Protein AF-A0A958G5Z5-F1 (afdb_monomer_lite)

Foldseek 3Di:
DDDDPPDDPPPDPPPPDDDDDDDDDDDQPPQPVLLLLLVLVVLVPDPDDVVVSVVVNVVSCVVSVHDPVNVVVVVVVLVVDDPVVVVVSVVSSVVNNVVVVVVVVVVVVVVVVVPPPPPPPPDD

Radius of gyration: 20.31 Å; chains: 1; bounding box: 59×56×42 Å

Secondary structure (DSSP, 8-state):
-------SSSS-SS---S-------SSPPPP-HHHHHHHHHHHHHSSS-HHHHHHHHHHHHHHTT--HHHHHHHHHHHHHS-HHHHHHHHHHHHHHHHHHHHHHHHHHHHHHHHSS--------

Sequence (124 aa):
MARYIAFWIWLFPLLAGAAAQDTVVGAPAEVPWDTLMAEIQVIESLEEADSLKDGQMKALFARYQVGSEDYRRFYEQFLQRTPDAQQQFIQNVKSILQALTQANREAAVKELKLDRPASLPRKP

Structure (mmCIF, N/CA/C/O backbone):
data_AF-A0A958G5Z5-F1
#
_entry.id   AF-A0A958G5Z5-F1
#
loop_
_atom_site.group_PDB
_atom_site.id
_atom_site.type_symbol
_atom_site.label_atom_id
_atom_site.label_alt_id
_atom_site.label_comp_id
_atom_site.label_asym_id
_atom_site.label_entity_id
_atom_site.label_seq_id
_atom_site.pdbx_PDB_ins_code
_atom_site.Cartn_x
_atom_site.Cartn_y
_atom_site.Cartn_z
_atom_site.occupancy
_atom_site.B_iso_or_equiv
_atom_site.auth_seq_id
_atom_site.auth_comp_id
_atom_site.auth_asym_id
_atom_site.auth_atom_id
_atom_site.pdbx_PDB_model_num
ATOM 1 N N . MET A 1 1 ? 19.099 -0.566 15.251 1.00 40.88 1 MET A N 1
ATOM 2 C CA . MET A 1 1 ? 18.672 0.059 13.982 1.00 40.88 1 MET A CA 1
ATOM 3 C C . MET A 1 1 ? 17.228 0.492 14.143 1.00 40.88 1 MET A C 1
ATOM 5 O O . MET A 1 1 ? 16.323 -0.301 13.944 1.00 40.88 1 MET A O 1
ATOM 9 N N . ALA A 1 2 ? 17.034 1.706 14.645 1.00 45.59 2 ALA A N 1
ATOM 10 C CA . ALA A 1 2 ? 15.731 2.302 14.897 1.00 45.59 2 ALA A CA 1
ATOM 11 C C . ALA A 1 2 ? 15.684 3.619 14.128 1.00 45.59 2 ALA A C 1
ATOM 13 O O . ALA A 1 2 ? 16.680 4.343 14.172 1.00 45.59 2 ALA A O 1
ATOM 14 N N . ARG A 1 3 ? 14.533 3.878 13.490 1.00 43.97 3 ARG A N 1
ATOM 15 C CA . ARG A 1 3 ? 14.102 5.054 12.703 1.00 43.97 3 ARG A CA 1
ATOM 16 C C . ARG A 1 3 ? 13.769 4.625 11.282 1.00 43.97 3 ARG A C 1
ATOM 18 O O . ARG A 1 3 ? 14.686 4.263 10.576 1.00 43.97 3 ARG A O 1
ATOM 25 N N . TYR A 1 4 ? 12.475 4.591 10.955 1.00 44.88 4 TYR A N 1
ATOM 26 C CA . TYR A 1 4 ? 11.831 4.986 9.679 1.00 44.88 4 TYR A CA 1
ATOM 27 C C . TYR A 1 4 ? 10.326 4.609 9.687 1.00 44.88 4 TYR A C 1
ATOM 29 O O . TYR A 1 4 ? 9.737 4.318 8.658 1.00 44.88 4 TYR A O 1
ATOM 37 N N . ILE A 1 5 ? 9.669 4.634 10.857 1.00 49.06 5 ILE A N 1
ATOM 38 C CA . ILE A 1 5 ? 8.202 4.545 10.975 1.00 49.06 5 ILE A CA 1
ATOM 39 C C . ILE A 1 5 ? 7.711 5.937 11.384 1.00 49.06 5 ILE A C 1
ATOM 41 O O . ILE A 1 5 ? 7.399 6.170 12.546 1.00 49.06 5 ILE A O 1
ATOM 45 N N . ALA A 1 6 ? 7.793 6.907 10.473 1.00 44.62 6 ALA A N 1
ATOM 46 C CA . ALA A 1 6 ? 7.309 8.271 10.716 1.00 44.62 6 ALA A CA 1
ATOM 47 C C . ALA A 1 6 ? 7.151 9.069 9.407 1.00 44.62 6 ALA A C 1
ATOM 49 O O . ALA A 1 6 ? 7.677 10.172 9.296 1.00 44.62 6 ALA A O 1
ATOM 50 N N . PHE A 1 7 ? 6.468 8.519 8.398 1.00 42.53 7 PHE A N 1
ATOM 51 C CA . PHE A 1 7 ? 6.240 9.236 7.132 1.00 42.53 7 PHE A CA 1
ATOM 52 C C . PHE A 1 7 ? 4.796 9.122 6.611 1.00 42.53 7 PHE A C 1
ATOM 54 O O . PHE A 1 7 ? 4.567 9.136 5.416 1.00 42.53 7 PHE A O 1
ATOM 61 N N . TRP A 1 8 ? 3.803 9.010 7.501 1.00 47.12 8 TRP A N 1
ATOM 62 C CA . TRP A 1 8 ? 2.393 8.818 7.108 1.00 47.12 8 TRP A CA 1
ATOM 63 C C . TRP A 1 8 ? 1.475 10.034 7.347 1.00 47.12 8 TRP A C 1
ATOM 65 O O . TRP A 1 8 ? 0.266 9.907 7.222 1.00 47.12 8 TRP A O 1
ATOM 75 N N . ILE A 1 9 ? 2.002 11.219 7.696 1.00 53.12 9 ILE A N 1
ATOM 76 C CA . ILE A 1 9 ? 1.154 12.375 8.088 1.00 53.12 9 ILE A CA 1
ATOM 77 C C . ILE A 1 9 ? 1.380 13.650 7.241 1.00 53.12 9 ILE A C 1
ATOM 79 O O . ILE A 1 9 ? 0.646 14.616 7.409 1.00 53.12 9 ILE A O 1
ATOM 83 N N . TRP A 1 10 ? 2.334 13.696 6.300 1.00 41.72 10 TRP A N 1
ATOM 84 C CA . TRP A 1 10 ? 2.749 14.986 5.701 1.00 41.72 10 TRP A CA 1
ATOM 85 C C . TRP A 1 10 ? 2.754 15.121 4.172 1.00 41.72 10 TRP A C 1
ATOM 87 O O . TRP A 1 10 ? 3.064 16.204 3.682 1.00 41.72 10 TRP A O 1
ATOM 97 N N . LEU A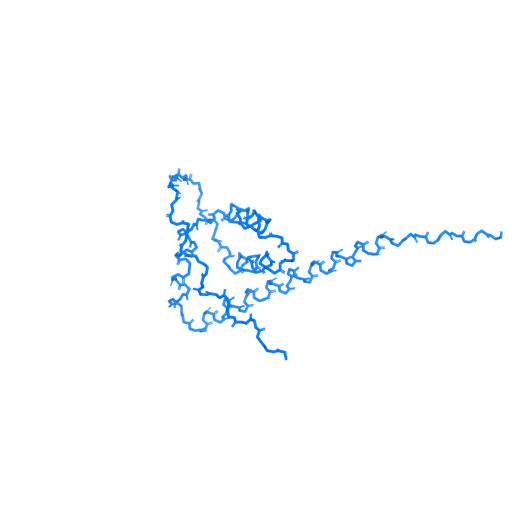 1 11 ? 2.356 14.108 3.400 1.00 45.66 11 LEU A N 1
ATOM 98 C CA . LEU A 1 11 ? 2.192 14.256 1.950 1.00 45.66 11 LEU A CA 1
ATOM 99 C C . LEU A 1 11 ? 0.725 14.040 1.585 1.00 45.66 11 LEU A C 1
ATOM 101 O O . LEU A 1 11 ? 0.292 12.905 1.546 1.00 45.66 11 LEU A O 1
ATOM 105 N N . PHE A 1 12 ? -0.033 15.125 1.419 1.00 47.38 12 PHE A N 1
ATOM 106 C CA . PHE A 1 12 ? -1.164 15.310 0.486 1.00 47.38 12 PHE A CA 1
ATOM 107 C C . PHE A 1 12 ? -2.085 16.455 0.950 1.00 47.38 12 PHE A C 1
ATOM 109 O O . PHE A 1 12 ? -3.236 16.240 1.325 1.00 47.38 12 PHE A O 1
ATOM 116 N N . PRO A 1 13 ? -1.630 17.714 0.829 1.00 42.47 13 PRO A N 1
ATOM 117 C CA . PRO A 1 13 ? -2.560 18.792 0.544 1.00 42.47 13 PRO A CA 1
ATOM 118 C C . PRO A 1 13 ? -2.126 19.505 -0.738 1.00 42.47 13 PRO A C 1
ATOM 120 O O . PRO A 1 13 ? -1.763 20.667 -0.675 1.00 42.47 13 PRO A O 1
ATOM 123 N N . LEU A 1 14 ? -2.087 18.829 -1.896 1.00 41.94 14 LEU A N 1
ATOM 124 C CA . LEU A 1 14 ? -1.728 19.509 -3.159 1.00 41.94 14 LEU A CA 1
ATOM 125 C C . LEU A 1 14 ? -2.380 18.972 -4.448 1.00 41.94 14 LEU A C 1
ATOM 127 O O . LEU A 1 14 ? -2.047 19.446 -5.527 1.00 41.94 14 LEU A O 1
ATOM 131 N N . LEU A 1 15 ? -3.360 18.063 -4.376 1.00 45.59 15 LEU A N 1
ATOM 132 C CA . LEU A 1 15 ? -4.146 17.647 -5.557 1.00 45.59 15 LEU A CA 1
ATOM 133 C C . LEU A 1 15 ? -5.658 17.845 -5.365 1.00 45.59 15 LEU A C 1
ATOM 135 O O . LEU A 1 15 ? -6.477 17.085 -5.872 1.00 45.59 15 LEU A O 1
ATOM 139 N N . ALA A 1 16 ? -6.039 18.909 -4.657 1.00 44.88 16 ALA A N 1
ATOM 140 C CA . ALA A 1 16 ? -7.386 19.463 -4.736 1.00 44.88 16 ALA A CA 1
ATOM 141 C C . ALA A 1 16 ? -7.448 20.412 -5.942 1.00 44.88 16 ALA A C 1
ATOM 143 O O . ALA A 1 16 ? -7.300 21.623 -5.800 1.00 44.88 16 ALA A O 1
ATOM 144 N N . GLY A 1 17 ? -7.597 19.863 -7.148 1.00 41.75 17 GLY A N 1
ATOM 145 C CA . GLY A 1 17 ? -7.769 20.703 -8.329 1.00 41.75 17 GLY A CA 1
ATOM 146 C C . GLY A 1 17 ? -7.571 19.993 -9.656 1.00 41.75 17 GLY A C 1
ATOM 147 O O . GLY A 1 17 ? -6.579 20.249 -10.322 1.00 41.75 17 GLY A O 1
ATOM 148 N N . ALA A 1 18 ? -8.523 19.149 -10.056 1.00 37.34 18 ALA A N 1
ATOM 149 C CA . ALA A 1 18 ? -8.923 19.005 -11.459 1.00 37.34 18 ALA A CA 1
ATOM 150 C C . ALA A 1 18 ? -10.173 18.117 -11.574 1.00 37.34 18 ALA A C 1
ATOM 152 O O . ALA A 1 18 ? -10.118 16.923 -11.316 1.00 37.34 18 ALA A O 1
ATOM 153 N N . ALA A 1 19 ? -11.274 18.767 -11.957 1.00 36.59 19 ALA A N 1
ATOM 154 C CA . ALA A 1 19 ? -12.420 18.282 -12.726 1.00 36.59 19 ALA A CA 1
ATOM 155 C C . ALA A 1 19 ? -12.959 16.856 -12.484 1.00 36.59 19 ALA A C 1
ATOM 157 O O . ALA A 1 19 ? -12.386 15.855 -12.905 1.00 36.59 19 ALA A O 1
ATOM 158 N N . ALA A 1 20 ? -14.180 16.824 -11.949 1.00 48.72 20 ALA A N 1
ATOM 159 C CA . ALA A 1 20 ? -15.123 15.730 -12.106 1.00 48.72 20 ALA A CA 1
ATOM 160 C C . ALA A 1 20 ? -15.353 15.390 -13.589 1.00 48.72 20 ALA A C 1
ATOM 162 O O . ALA A 1 20 ? -15.556 16.292 -14.404 1.00 48.72 20 ALA A O 1
ATOM 163 N N . GLN A 1 21 ? -15.401 14.098 -13.911 1.00 37.38 21 GLN A N 1
ATOM 164 C CA . GLN A 1 21 ? -16.196 13.591 -15.025 1.00 37.38 21 GLN A CA 1
ATOM 165 C C . GLN A 1 21 ? -16.929 12.333 -14.565 1.00 37.38 21 GLN A C 1
ATOM 167 O O . GLN A 1 21 ? -16.317 11.346 -14.161 1.00 37.38 21 GLN A O 1
ATOM 172 N N . ASP A 1 22 ? -18.255 12.426 -14.602 1.00 53.22 22 ASP A N 1
ATOM 173 C CA . ASP A 1 22 ? -19.190 11.322 -14.464 1.00 53.22 22 ASP A CA 1
ATOM 174 C C . ASP A 1 22 ? -18.917 10.249 -15.525 1.00 53.22 22 ASP A C 1
ATOM 176 O O . ASP A 1 22 ? -19.044 10.497 -16.724 1.00 53.22 22 ASP A O 1
ATOM 180 N N . THR A 1 23 ? -18.639 9.025 -15.082 1.00 40.75 23 THR A N 1
ATOM 181 C CA . THR A 1 23 ? -18.836 7.826 -15.903 1.00 40.75 23 THR A CA 1
ATOM 182 C C . THR A 1 23 ? -19.471 6.736 -15.052 1.00 40.75 23 THR A C 1
ATOM 184 O O . THR A 1 23 ? -18.859 6.190 -14.140 1.00 40.75 23 THR A O 1
ATOM 187 N N . VAL A 1 24 ? -20.731 6.439 -15.363 1.00 58.91 24 VAL A N 1
ATOM 188 C CA . VAL A 1 24 ? -21.500 5.303 -14.850 1.00 58.91 24 VAL A CA 1
ATOM 189 C C . VAL A 1 24 ? -20.994 4.032 -15.536 1.00 58.91 24 VAL A C 1
ATOM 191 O O . VAL A 1 24 ? -21.250 3.868 -16.727 1.00 58.91 24 VAL A O 1
ATOM 194 N N . VAL A 1 25 ? -20.315 3.121 -14.826 1.00 41.00 25 VAL A N 1
ATOM 195 C CA . VAL A 1 25 ? -19.992 1.775 -15.344 1.00 41.00 25 VAL A CA 1
ATOM 196 C C . VAL A 1 25 ? -19.962 0.740 -14.211 1.00 41.00 25 VAL A C 1
ATOM 198 O O . VAL A 1 25 ? -19.010 0.692 -13.446 1.00 41.00 25 VAL A O 1
ATOM 201 N N . GLY A 1 26 ? -20.978 -0.132 -14.170 1.00 35.53 26 GLY A N 1
ATOM 202 C CA . GLY A 1 26 ? -20.980 -1.385 -13.400 1.00 35.53 26 GLY A CA 1
ATOM 203 C C . GLY A 1 26 ? -21.064 -1.222 -11.879 1.00 35.53 26 GLY A C 1
ATOM 204 O O . GLY A 1 26 ? -20.599 -0.242 -11.314 1.00 35.53 26 GLY A O 1
ATOM 205 N N . ALA A 1 27 ? -21.669 -2.184 -11.179 1.00 33.81 27 ALA A N 1
ATOM 206 C CA . ALA A 1 27 ? -21.488 -2.255 -9.730 1.00 33.81 27 ALA A CA 1
ATOM 207 C C . ALA A 1 27 ? -19.973 -2.304 -9.459 1.00 33.81 27 ALA A C 1
ATOM 209 O O . ALA A 1 27 ? -19.313 -3.162 -10.056 1.00 33.81 27 ALA A O 1
ATOM 210 N N . PRO A 1 28 ? -19.408 -1.392 -8.646 1.00 45.25 28 PRO A N 1
ATOM 211 C CA . PRO A 1 28 ? -17.978 -1.396 -8.403 1.00 45.25 28 PRO A CA 1
ATOM 212 C C . PRO A 1 28 ? -17.645 -2.749 -7.786 1.00 45.25 28 PRO A C 1
ATOM 214 O O . PRO A 1 28 ? -18.200 -3.114 -6.747 1.00 45.25 28 PRO A O 1
ATOM 217 N N . ALA A 1 29 ? -16.782 -3.518 -8.454 1.00 56.62 29 ALA A N 1
ATOM 218 C CA . ALA A 1 29 ? -16.102 -4.609 -7.783 1.00 56.62 29 ALA A CA 1
ATOM 219 C C . ALA A 1 29 ? -15.481 -3.987 -6.531 1.00 56.62 29 ALA A C 1
ATOM 221 O O . ALA A 1 29 ? -14.746 -3.005 -6.642 1.00 56.62 29 ALA A O 1
ATOM 222 N N . GLU A 1 30 ? -15.893 -4.467 -5.358 1.00 77.81 30 GLU A N 1
ATOM 223 C CA . GLU A 1 30 ? -15.477 -3.894 -4.084 1.00 77.81 30 GLU A CA 1
ATOM 224 C C . GLU A 1 30 ? -13.951 -3.769 -4.083 1.00 77.81 30 GLU A C 1
ATOM 226 O O . GLU A 1 30 ? -13.243 -4.755 -4.300 1.00 77.81 30 GLU A O 1
ATOM 231 N N . VAL A 1 31 ? -13.453 -2.537 -3.941 1.00 84.31 31 VAL A N 1
ATOM 232 C CA . VAL A 1 31 ? -12.019 -2.258 -4.043 1.00 84.31 31 VAL A CA 1
ATOM 233 C C . VAL A 1 31 ? -11.310 -3.069 -2.956 1.00 84.31 31 VAL A C 1
ATOM 235 O O . VAL A 1 31 ? -11.619 -2.885 -1.774 1.00 84.31 31 VAL A O 1
ATOM 238 N N . PRO A 1 32 ? -10.357 -3.953 -3.304 1.00 92.62 32 PRO A N 1
ATOM 239 C CA . PRO A 1 32 ? -9.629 -4.738 -2.319 1.00 92.62 32 PRO A CA 1
ATOM 240 C C . PRO A 1 32 ? -8.584 -3.846 -1.639 1.00 92.62 32 PRO A C 1
ATOM 242 O O . PRO A 1 32 ? -7.399 -3.874 -1.972 1.00 92.62 32 PRO A O 1
ATOM 245 N N . TRP A 1 33 ? -9.035 -3.017 -0.694 1.00 92.50 33 TRP A N 1
ATOM 246 C CA . TRP A 1 33 ? -8.223 -1.985 -0.042 1.00 92.50 33 TRP A CA 1
ATOM 247 C C . TRP A 1 33 ? -6.952 -2.537 0.615 1.00 92.50 33 TRP A C 1
ATOM 249 O O . TRP A 1 33 ? -5.911 -1.892 0.543 1.00 92.50 33 TRP A O 1
ATOM 259 N N . ASP A 1 34 ? -7.003 -3.746 1.182 1.00 92.88 34 ASP A N 1
ATOM 260 C CA . ASP A 1 34 ? -5.823 -4.434 1.726 1.00 92.88 34 ASP A CA 1
ATOM 261 C C . ASP A 1 34 ? -4.735 -4.636 0.649 1.00 92.88 34 ASP A C 1
ATOM 263 O O . ASP A 1 34 ? -3.547 -4.402 0.879 1.00 92.88 34 ASP A O 1
ATOM 267 N N . THR A 1 35 ? -5.142 -5.054 -0.554 1.00 91.94 35 THR A N 1
ATOM 268 C CA . THR A 1 35 ? -4.246 -5.293 -1.692 1.00 91.94 35 THR A CA 1
ATOM 269 C C . THR A 1 35 ? -3.741 -3.986 -2.283 1.00 91.94 35 THR A C 1
ATOM 271 O O . THR A 1 35 ? -2.539 -3.851 -2.498 1.00 91.94 35 THR A O 1
ATOM 274 N N . LEU A 1 36 ? -4.628 -3.004 -2.479 1.00 93.06 36 LEU A N 1
ATOM 275 C CA . LEU A 1 36 ? -4.248 -1.675 -2.961 1.00 93.06 36 LEU A CA 1
ATOM 276 C C . LEU A 1 36 ? -3.167 -1.060 -2.060 1.00 93.06 36 LEU A C 1
ATOM 278 O O . LEU A 1 36 ? -2.127 -0.639 -2.558 1.00 93.06 36 LEU A O 1
ATOM 282 N N . MET A 1 37 ? -3.374 -1.062 -0.738 1.00 93.38 37 MET A N 1
ATOM 283 C CA . MET A 1 37 ? -2.411 -0.500 0.215 1.00 93.38 37 MET A CA 1
ATOM 284 C C . MET A 1 37 ? -1.078 -1.257 0.221 1.00 93.38 37 MET A C 1
ATOM 286 O O . MET A 1 37 ? -0.022 -0.635 0.338 1.00 93.38 37 MET A O 1
ATOM 290 N N . ALA A 1 38 ? -1.100 -2.584 0.062 1.00 91.06 38 ALA A N 1
ATOM 291 C CA . ALA A 1 38 ? 0.128 -3.365 -0.059 1.00 91.06 38 ALA A CA 1
ATOM 292 C C . ALA A 1 38 ? 0.921 -2.991 -1.325 1.00 91.06 38 ALA A C 1
ATOM 294 O O . ALA A 1 38 ? 2.141 -2.855 -1.264 1.00 91.06 38 ALA A O 1
ATOM 295 N N . GLU A 1 39 ? 0.248 -2.784 -2.457 1.00 90.50 39 GLU A N 1
ATOM 296 C CA . GLU A 1 39 ? 0.894 -2.394 -3.714 1.00 90.50 39 GLU A CA 1
ATOM 297 C C . GLU A 1 39 ? 1.421 -0.954 -3.700 1.00 90.50 39 GLU A C 1
ATOM 299 O O . GLU A 1 39 ? 2.523 -0.713 -4.194 1.00 90.50 39 GLU A O 1
ATOM 304 N N . ILE A 1 40 ? 0.699 -0.020 -3.068 1.00 91.81 40 ILE A N 1
ATOM 305 C CA . ILE A 1 40 ? 1.196 1.339 -2.785 1.00 91.81 40 ILE A CA 1
ATOM 306 C C . ILE A 1 40 ? 2.529 1.249 -2.039 1.00 91.81 40 ILE A C 1
ATOM 308 O O . ILE A 1 40 ? 3.519 1.845 -2.461 1.00 91.81 40 ILE A O 1
ATOM 312 N N . GLN A 1 41 ? 2.585 0.436 -0.979 1.00 89.12 41 GLN A N 1
ATOM 313 C CA . GLN A 1 41 ? 3.796 0.279 -0.179 1.00 89.12 41 GLN A CA 1
ATOM 314 C C . GLN A 1 41 ? 4.965 -0.309 -0.982 1.00 89.12 41 GLN A C 1
ATOM 316 O O . GLN A 1 41 ? 6.113 0.071 -0.738 1.00 89.12 41 GLN A O 1
ATOM 321 N N . VAL A 1 42 ? 4.693 -1.214 -1.933 1.00 87.69 42 VAL A N 1
ATOM 322 C CA . VAL A 1 42 ? 5.715 -1.736 -2.854 1.00 87.69 42 VAL A CA 1
ATOM 323 C C . VAL A 1 42 ? 6.275 -0.607 -3.712 1.00 87.69 42 VAL A C 1
ATOM 325 O O . VAL A 1 42 ? 7.489 -0.420 -3.696 1.00 87.69 42 VAL A O 1
ATOM 328 N N . ILE A 1 43 ? 5.420 0.168 -4.388 1.00 86.25 43 ILE A N 1
ATOM 329 C CA . ILE A 1 43 ? 5.833 1.293 -5.248 1.00 86.25 43 ILE A CA 1
ATOM 330 C C . ILE A 1 43 ? 6.676 2.302 -4.462 1.00 86.25 43 ILE A C 1
ATOM 332 O O . ILE A 1 43 ? 7.758 2.697 -4.898 1.00 86.25 43 ILE A O 1
ATOM 336 N N . GLU A 1 44 ? 6.221 2.684 -3.268 1.00 86.38 44 GLU A N 1
ATOM 337 C CA . GLU A 1 44 ? 6.945 3.626 -2.412 1.00 86.38 44 GLU A CA 1
ATOM 338 C C . GLU A 1 44 ? 8.337 3.114 -2.023 1.00 86.38 44 GLU A C 1
ATOM 340 O O . GLU A 1 44 ? 9.288 3.899 -1.955 1.00 86.38 44 GLU A O 1
ATOM 345 N N . SER A 1 45 ? 8.468 1.800 -1.817 1.00 85.06 45 SER A N 1
ATOM 346 C CA . SER A 1 45 ? 9.721 1.154 -1.415 1.00 85.06 45 SER A CA 1
ATOM 347 C C . SER A 1 45 ? 10.739 0.959 -2.541 1.00 85.06 45 SER A C 1
ATOM 349 O O . SER A 1 45 ? 11.885 0.622 -2.248 1.00 85.06 45 SER A O 1
ATOM 351 N N . LEU A 1 46 ? 10.355 1.157 -3.808 1.00 82.88 46 LEU A N 1
ATOM 352 C CA . LEU A 1 46 ? 11.275 1.005 -4.936 1.00 82.88 46 LEU A CA 1
ATOM 353 C C . LEU A 1 46 ? 12.406 2.041 -4.864 1.00 82.88 46 LEU A C 1
ATOM 355 O O . LEU A 1 46 ? 12.185 3.207 -4.534 1.00 82.88 46 LEU A O 1
ATOM 359 N N . GLU A 1 47 ? 13.622 1.652 -5.233 1.00 85.88 47 GLU A N 1
ATOM 360 C CA . GLU A 1 47 ? 14.760 2.573 -5.385 1.00 85.88 47 GLU A CA 1
ATOM 361 C C . GLU A 1 47 ? 14.718 3.270 -6.760 1.00 85.88 47 GLU A C 1
ATOM 363 O O . GLU A 1 47 ? 15.675 3.254 -7.530 1.00 85.88 47 GLU A O 1
ATOM 368 N N . GLU A 1 48 ? 13.569 3.861 -7.090 1.00 83.75 48 GLU A N 1
ATOM 369 C CA . GLU A 1 48 ? 13.302 4.556 -8.354 1.00 83.75 48 GLU A CA 1
ATOM 370 C C . GLU A 1 48 ? 13.071 6.057 -8.132 1.00 83.75 48 GLU A C 1
ATOM 372 O O . GLU A 1 48 ? 12.764 6.499 -7.023 1.00 83.75 48 GLU A O 1
ATOM 377 N N . ALA A 1 49 ? 13.205 6.849 -9.200 1.00 86.56 49 ALA A N 1
ATOM 378 C CA . ALA A 1 49 ? 12.900 8.276 -9.167 1.00 86.56 49 ALA A CA 1
ATOM 379 C C . ALA A 1 49 ? 11.406 8.524 -8.897 1.00 86.56 49 ALA A C 1
ATOM 381 O O . ALA A 1 49 ? 10.549 7.809 -9.421 1.00 86.56 49 ALA A O 1
ATOM 382 N N . ASP A 1 50 ? 11.093 9.591 -8.158 1.00 82.75 50 ASP A N 1
ATOM 383 C CA . ASP A 1 50 ? 9.717 9.926 -7.762 1.00 82.75 50 ASP A CA 1
ATOM 384 C C . ASP A 1 50 ? 8.764 10.057 -8.960 1.00 82.75 50 ASP A C 1
ATOM 386 O O . ASP A 1 50 ? 7.622 9.618 -8.898 1.00 82.75 50 ASP A O 1
ATOM 390 N N . SER A 1 51 ? 9.242 10.560 -10.102 1.00 83.56 51 SER A N 1
ATOM 391 C CA . SER A 1 51 ? 8.433 10.672 -11.323 1.00 83.56 51 SER A CA 1
ATOM 392 C C . SER A 1 51 ? 7.977 9.321 -11.889 1.00 83.56 51 SER A C 1
ATOM 394 O O . SER A 1 51 ? 6.892 9.229 -12.467 1.00 83.56 51 SER A O 1
ATOM 396 N N . LEU A 1 52 ? 8.787 8.270 -11.729 1.00 83.44 52 LEU A N 1
ATOM 397 C CA . LEU A 1 52 ? 8.429 6.909 -12.134 1.00 83.44 52 LEU A CA 1
ATOM 398 C C . LEU A 1 52 ? 7.424 6.308 -11.152 1.00 83.44 52 LEU A C 1
ATOM 400 O O . LEU A 1 52 ? 6.418 5.741 -11.586 1.00 83.44 52 LEU A O 1
ATOM 404 N N . LYS A 1 53 ? 7.637 6.524 -9.849 1.00 86.00 53 LYS A N 1
ATOM 405 C CA . LYS A 1 53 ? 6.698 6.117 -8.796 1.00 86.00 53 LYS A CA 1
ATOM 406 C C . LYS A 1 53 ? 5.334 6.778 -8.968 1.00 86.00 53 LYS A C 1
ATOM 408 O O . LYS A 1 53 ? 4.320 6.094 -8.892 1.00 86.00 53 LYS A O 1
ATOM 413 N N . ASP A 1 54 ? 5.291 8.067 -9.295 1.00 86.50 54 ASP A N 1
ATOM 414 C CA . ASP A 1 54 ? 4.050 8.793 -9.585 1.00 86.50 54 ASP A CA 1
ATOM 415 C C . ASP A 1 54 ? 3.298 8.187 -10.777 1.00 86.50 54 ASP A C 1
ATOM 417 O O . ASP A 1 54 ? 2.069 8.066 -10.758 1.00 86.50 54 ASP A O 1
ATOM 421 N N . GLY A 1 55 ? 4.026 7.790 -11.825 1.00 88.12 55 GLY A N 1
ATOM 422 C CA . GLY A 1 55 ? 3.457 7.096 -12.979 1.00 88.12 55 GLY A CA 1
ATOM 423 C C . GLY A 1 55 ? 2.859 5.739 -12.602 1.00 88.12 55 GLY A C 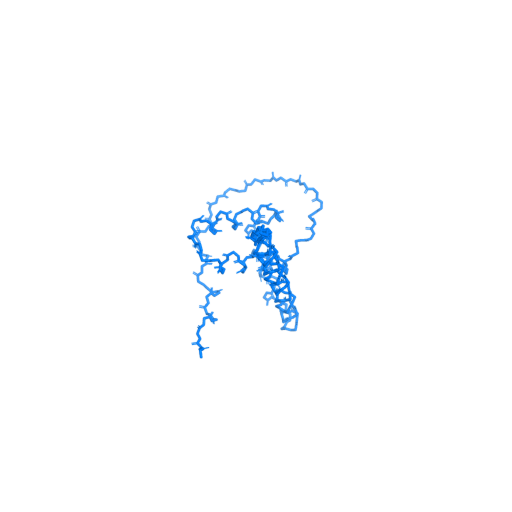1
ATOM 424 O O . GLY A 1 55 ? 1.721 5.440 -12.971 1.00 88.12 55 GLY A O 1
ATOM 425 N N . GLN A 1 56 ? 3.592 4.946 -11.818 1.00 88.38 56 GLN A N 1
ATOM 426 C CA . GLN A 1 56 ? 3.133 3.651 -11.306 1.00 88.38 56 GLN A CA 1
ATOM 427 C C . GLN A 1 56 ? 1.922 3.803 -10.378 1.00 88.38 56 GLN A C 1
ATOM 429 O O . GLN A 1 56 ? 0.965 3.040 -10.495 1.00 88.38 56 GLN A O 1
ATOM 434 N N . MET A 1 57 ? 1.912 4.827 -9.522 1.00 90.56 57 MET A N 1
ATOM 435 C CA . MET A 1 57 ? 0.800 5.129 -8.624 1.00 90.56 57 MET A CA 1
ATOM 436 C C . MET A 1 57 ? -0.462 5.490 -9.411 1.00 90.56 57 MET A C 1
ATOM 438 O O . MET A 1 57 ? -1.531 4.934 -9.172 1.00 90.56 57 MET A O 1
ATOM 442 N N . LYS A 1 58 ? -0.351 6.357 -10.424 1.00 89.44 58 LYS A N 1
ATOM 443 C CA . LYS A 1 58 ? -1.486 6.694 -11.300 1.00 89.44 58 LYS A CA 1
ATOM 444 C C . LYS A 1 58 ? -2.027 5.468 -12.031 1.00 89.44 58 LYS A C 1
ATOM 446 O O . LYS A 1 58 ? -3.241 5.292 -12.107 1.00 89.44 58 LYS A O 1
ATOM 451 N N . ALA A 1 59 ? -1.143 4.609 -12.539 1.00 90.00 59 ALA A N 1
ATOM 452 C CA . ALA A 1 59 ? -1.542 3.366 -13.193 1.00 90.00 59 ALA A CA 1
ATOM 453 C C . ALA A 1 59 ? -2.248 2.403 -12.221 1.00 90.00 59 ALA A C 1
ATOM 455 O O . ALA A 1 59 ? -3.250 1.789 -12.589 1.00 90.00 59 ALA A O 1
ATOM 456 N N . LEU A 1 60 ? -1.767 2.309 -10.977 1.00 90.88 60 LEU A N 1
ATOM 457 C CA . LEU A 1 60 ? -2.366 1.498 -9.919 1.00 90.88 60 LEU A CA 1
ATOM 458 C C . LEU A 1 60 ? -3.796 1.957 -9.604 1.00 90.88 60 LEU A C 1
ATOM 460 O O . LEU A 1 60 ? -4.726 1.151 -9.643 1.00 90.88 60 LEU A O 1
ATOM 464 N N . PHE A 1 61 ? -3.985 3.254 -9.356 1.00 90.12 61 PHE A N 1
ATOM 465 C CA . PHE A 1 61 ? -5.298 3.832 -9.062 1.00 90.12 61 PHE A CA 1
ATOM 466 C C . PHE A 1 61 ? -6.267 3.683 -10.242 1.00 90.12 61 PHE A C 1
ATOM 468 O O . PHE A 1 61 ? -7.417 3.299 -10.041 1.00 90.12 61 PHE A O 1
ATOM 475 N N . ALA A 1 62 ? -5.796 3.883 -11.478 1.00 89.19 62 ALA A N 1
ATOM 476 C CA . ALA A 1 62 ? -6.602 3.654 -12.676 1.00 89.19 62 ALA A CA 1
ATOM 477 C C . ALA A 1 62 ? -7.035 2.184 -12.815 1.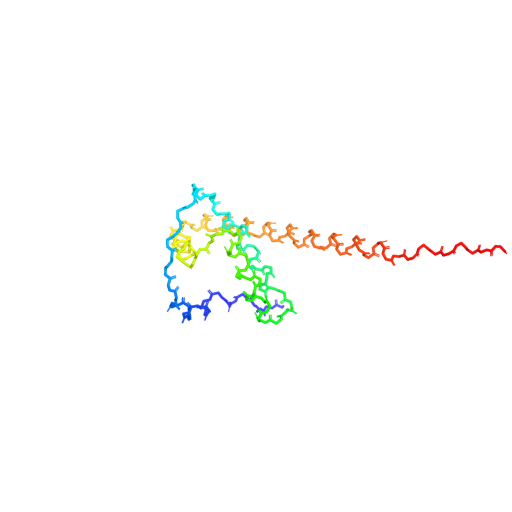00 89.19 62 ALA A C 1
ATOM 479 O O . ALA A 1 62 ? -8.186 1.911 -13.149 1.00 89.19 62 ALA A O 1
ATOM 480 N N . ARG A 1 63 ? -6.143 1.229 -12.512 1.00 90.38 63 ARG A N 1
ATOM 481 C CA . ARG A 1 63 ? -6.446 -0.209 -12.573 1.00 90.38 63 ARG A CA 1
ATOM 482 C C . ARG A 1 63 ? -7.535 -0.618 -11.583 1.00 90.38 63 ARG A C 1
ATOM 484 O O . ARG A 1 63 ? -8.384 -1.434 -11.926 1.00 90.38 63 ARG A O 1
ATOM 491 N N . TYR A 1 64 ? -7.514 -0.049 -10.380 1.00 89.00 64 TYR A N 1
ATOM 492 C CA . TYR A 1 64 ? -8.543 -0.285 -9.365 1.00 89.00 64 TYR A CA 1
ATOM 493 C C . TYR A 1 64 ? -9.762 0.637 -9.501 1.00 89.00 64 TYR A C 1
ATOM 495 O O . TYR A 1 64 ? -10.699 0.500 -8.721 1.00 89.00 64 TYR A O 1
ATOM 503 N N . GLN A 1 65 ? -9.771 1.544 -10.486 1.00 90.94 65 GLN A N 1
ATOM 504 C CA . GLN A 1 65 ? -10.814 2.560 -10.676 1.00 90.94 65 GLN A CA 1
ATOM 505 C C . GLN A 1 65 ? -11.065 3.387 -9.402 1.00 90.94 65 GLN A C 1
ATOM 507 O O . GLN A 1 65 ? -12.198 3.733 -9.083 1.00 90.94 65 GLN A O 1
ATOM 512 N N . VAL A 1 66 ? -9.995 3.687 -8.661 1.00 87.25 66 VAL A N 1
ATOM 513 C CA . VAL A 1 66 ? -10.048 4.445 -7.407 1.00 87.25 66 VAL A CA 1
ATOM 514 C C . VAL A 1 66 ? -9.784 5.916 -7.699 1.00 87.25 66 VAL A C 1
ATOM 516 O O . VAL A 1 66 ? -8.719 6.274 -8.207 1.00 87.25 66 VAL A O 1
ATOM 519 N N . GLY A 1 67 ? -10.739 6.777 -7.350 1.00 87.62 67 GLY A N 1
ATOM 520 C CA . GLY A 1 67 ? -10.545 8.222 -7.318 1.00 87.62 67 GLY A CA 1
ATOM 521 C C . GLY A 1 67 ? -9.976 8.715 -5.983 1.00 87.62 67 GLY A C 1
ATOM 522 O O . GLY A 1 67 ? -9.924 7.996 -4.983 1.00 87.62 67 GLY A O 1
ATOM 523 N N . SER A 1 68 ? -9.598 9.99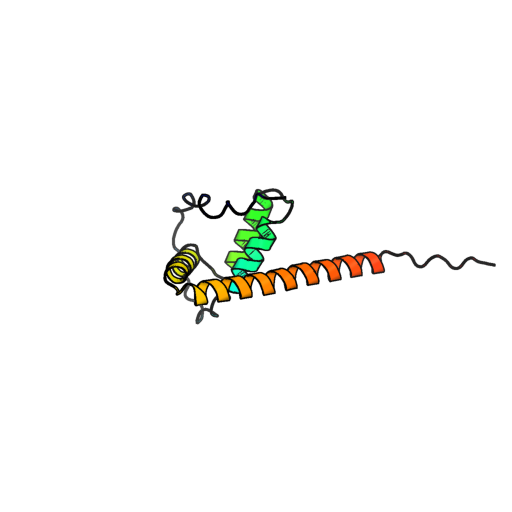5 -5.939 1.00 82.81 68 SER A N 1
ATOM 524 C CA . SER A 1 68 ? -9.187 10.666 -4.695 1.00 82.81 68 SER A CA 1
ATOM 525 C C . SER A 1 68 ? -10.296 10.660 -3.635 1.00 82.81 68 SER A C 1
ATOM 527 O O . SER A 1 68 ? -10.023 10.496 -2.448 1.00 82.81 68 SER A O 1
ATOM 529 N N . GLU A 1 69 ? -11.549 10.792 -4.068 1.00 86.38 69 GLU A N 1
ATOM 530 C CA . GLU A 1 69 ? -12.737 10.737 -3.214 1.00 86.38 69 GLU A CA 1
ATOM 531 C C . GLU A 1 69 ? -12.954 9.359 -2.581 1.00 86.38 69 GLU A C 1
ATOM 533 O O . GLU A 1 69 ? -13.259 9.268 -1.390 1.00 86.38 69 GLU A O 1
ATOM 538 N N . ASP A 1 70 ? -12.742 8.284 -3.340 1.00 88.50 70 ASP A N 1
ATOM 539 C CA . ASP A 1 70 ? -12.875 6.915 -2.835 1.00 88.50 70 ASP A CA 1
ATOM 540 C C . ASP A 1 70 ? -11.799 6.612 -1.797 1.00 88.50 70 ASP A C 1
ATOM 542 O O . ASP A 1 70 ? -12.099 6.086 -0.724 1.00 88.50 70 ASP A O 1
ATOM 546 N N . TYR A 1 71 ? -10.557 7.016 -2.082 1.00 86.31 71 TYR A N 1
ATOM 547 C CA . TYR A 1 71 ? -9.446 6.886 -1.145 1.00 86.31 71 TYR A CA 1
ATOM 548 C C . TYR A 1 71 ? -9.698 7.673 0.145 1.00 86.31 71 TYR A C 1
ATOM 550 O O . TYR A 1 71 ? -9.523 7.143 1.244 1.00 86.31 71 TYR A O 1
ATOM 558 N N . ARG A 1 72 ? -10.171 8.922 0.028 1.00 88.19 72 ARG A N 1
ATOM 559 C CA . ARG A 1 72 ? -10.537 9.750 1.185 1.00 88.19 72 ARG A CA 1
ATOM 560 C C . ARG A 1 72 ? -11.614 9.073 2.028 1.00 88.19 72 ARG A C 1
ATOM 562 O O . ARG A 1 72 ? -11.446 8.950 3.239 1.00 88.19 72 ARG A O 1
ATOM 569 N N . ARG A 1 73 ? -12.691 8.601 1.395 1.00 90.31 73 ARG A N 1
ATOM 570 C CA . ARG A 1 73 ? -13.794 7.922 2.085 1.00 90.31 73 ARG A CA 1
ATOM 571 C C . ARG A 1 73 ? -13.315 6.658 2.790 1.00 90.31 73 ARG A C 1
ATOM 573 O O . ARG A 1 73 ? -13.690 6.429 3.938 1.00 90.31 73 ARG A O 1
ATOM 580 N N . PHE A 1 74 ? -12.484 5.854 2.131 1.00 91.12 74 PHE A N 1
ATOM 581 C CA . PHE A 1 74 ? -11.876 4.679 2.746 1.00 91.12 74 PHE A CA 1
ATOM 582 C C . PHE A 1 74 ? -11.067 5.057 3.988 1.00 91.12 74 PHE A C 1
ATOM 584 O O . PHE A 1 74 ? -11.247 4.443 5.038 1.00 91.12 74 PHE A O 1
ATOM 591 N N . TYR A 1 75 ? -10.222 6.083 3.893 1.00 88.50 75 TYR A N 1
ATOM 592 C CA . TYR A 1 75 ? -9.388 6.522 5.006 1.00 88.50 75 TYR A CA 1
ATOM 593 C C . TYR A 1 75 ? -10.226 7.021 6.191 1.00 88.50 75 TYR A C 1
ATOM 595 O O . TYR A 1 75 ? -10.015 6.593 7.324 1.00 88.50 75 TYR A O 1
ATOM 603 N N . GLU A 1 76 ? -11.237 7.854 5.939 1.00 91.75 76 GLU A N 1
ATOM 604 C CA . GLU A 1 76 ? -12.169 8.324 6.971 1.00 91.75 76 GLU A CA 1
ATOM 605 C C . GLU A 1 76 ? -12.903 7.161 7.650 1.00 91.75 76 GLU A C 1
ATOM 607 O O . GLU A 1 76 ? -12.988 7.109 8.878 1.00 91.75 76 GLU A O 1
ATOM 612 N N . GLN A 1 77 ? -13.382 6.189 6.868 1.00 91.00 77 GLN A N 1
ATOM 613 C CA . GLN A 1 77 ? -14.021 4.987 7.400 1.00 91.00 77 GLN A CA 1
ATOM 614 C C . GLN A 1 77 ? -13.043 4.132 8.202 1.00 91.00 77 GLN A C 1
ATOM 616 O O . GLN A 1 77 ? -13.406 3.622 9.257 1.00 91.00 77 GLN A O 1
ATOM 621 N N . PHE A 1 78 ? -11.806 3.975 7.730 1.00 90.12 78 PHE A N 1
ATOM 622 C CA . PHE A 1 78 ? -10.763 3.222 8.415 1.00 90.12 78 PHE A CA 1
ATOM 623 C C . PHE A 1 78 ? -10.458 3.815 9.794 1.00 90.12 78 PHE A C 1
ATOM 625 O O . PHE A 1 78 ? -10.400 3.070 10.773 1.00 90.12 78 PHE A O 1
ATOM 632 N N . LEU A 1 79 ? -10.354 5.143 9.905 1.00 89.75 79 LEU A N 1
ATOM 633 C CA . LEU A 1 79 ? -10.127 5.824 11.185 1.00 89.75 79 LEU A CA 1
ATOM 634 C C . LEU A 1 79 ? -11.274 5.635 12.185 1.00 89.75 79 LEU A C 1
ATOM 636 O O . LEU A 1 79 ? -11.037 5.647 13.389 1.00 89.75 79 LEU A O 1
ATOM 640 N N . GLN A 1 80 ? -12.500 5.442 11.699 1.00 93.12 80 GLN A N 1
ATOM 641 C CA . GLN A 1 80 ? -13.679 5.201 12.537 1.00 93.12 80 GLN A CA 1
ATOM 642 C C . GLN A 1 80 ? -13.829 3.734 12.973 1.00 93.12 80 GLN A C 1
ATOM 644 O O . GLN A 1 80 ? -14.667 3.431 13.824 1.00 93.12 80 GLN A O 1
ATOM 649 N N . ARG A 1 81 ? -13.046 2.806 12.404 1.00 88.75 81 ARG A N 1
ATOM 650 C CA . ARG A 1 81 ? -13.065 1.391 12.804 1.00 88.75 81 ARG A CA 1
ATOM 651 C C . ARG A 1 81 ? -12.517 1.208 14.218 1.00 88.75 81 ARG A C 1
ATOM 653 O O . ARG A 1 81 ? -11.726 2.006 14.716 1.00 88.75 81 ARG A O 1
ATOM 660 N N . THR A 1 82 ? -12.907 0.105 14.852 1.00 94.75 82 THR A N 1
ATOM 661 C CA . THR A 1 82 ? -12.326 -0.298 16.136 1.00 94.75 82 THR A CA 1
ATOM 662 C C . THR A 1 82 ? -10.829 -0.601 15.984 1.00 94.75 82 THR A C 1
ATOM 664 O O . THR A 1 82 ? -10.401 -1.020 14.901 1.00 9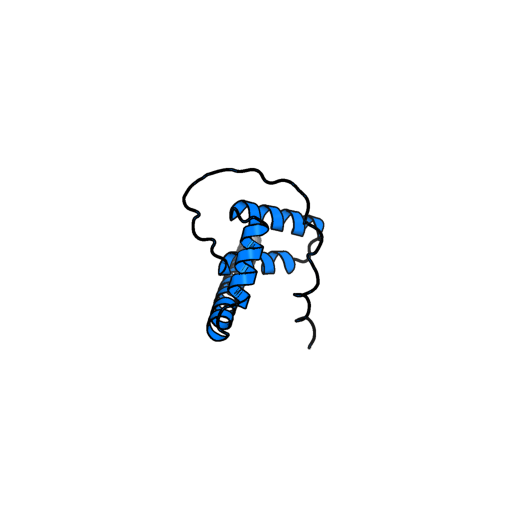4.75 82 THR A O 1
ATOM 667 N N . PRO A 1 83 ? -10.027 -0.461 17.057 1.00 92.81 83 PRO A N 1
ATOM 668 C CA . PRO A 1 83 ? -8.606 -0.807 17.025 1.00 92.81 83 PRO A CA 1
ATOM 669 C C . PRO A 1 83 ? -8.339 -2.231 16.516 1.00 92.81 83 PRO A C 1
ATOM 671 O O . PRO A 1 83 ? -7.442 -2.428 15.702 1.00 92.81 83 PRO A O 1
ATOM 674 N N . ASP A 1 84 ? -9.165 -3.206 16.907 1.00 93.38 84 ASP A N 1
ATOM 675 C CA . ASP A 1 84 ? -9.033 -4.598 16.458 1.00 93.38 84 ASP A CA 1
ATOM 676 C C . ASP A 1 84 ? -9.243 -4.740 14.943 1.00 93.38 84 ASP A C 1
ATOM 678 O O . ASP A 1 84 ? -8.491 -5.439 14.263 1.00 93.38 84 ASP A O 1
ATOM 682 N N . ALA A 1 85 ? -10.233 -4.040 14.384 1.00 87.31 85 ALA A N 1
ATOM 683 C CA . ALA A 1 85 ? -10.499 -4.057 12.948 1.00 87.31 85 ALA A CA 1
ATOM 684 C C . ALA A 1 85 ? -9.400 -3.336 12.148 1.00 87.31 85 ALA A C 1
ATOM 686 O O . ALA A 1 85 ? -9.043 -3.779 11.054 1.00 87.31 85 ALA A O 1
ATOM 687 N N . GLN A 1 86 ? -8.830 -2.256 12.692 1.00 88.75 86 GLN A N 1
ATOM 688 C CA . GLN A 1 86 ? -7.658 -1.598 12.106 1.00 88.75 86 GLN A CA 1
ATOM 689 C C . GLN A 1 86 ? -6.432 -2.514 12.146 1.00 88.75 86 GLN A C 1
ATOM 691 O O . GLN A 1 86 ? -5.715 -2.640 11.155 1.00 88.75 86 GLN A O 1
ATOM 696 N N . GLN A 1 87 ? -6.209 -3.203 13.266 1.00 91.44 87 GLN A N 1
ATOM 697 C CA . GLN A 1 87 ? -5.116 -4.156 13.407 1.00 91.44 87 GLN A CA 1
ATOM 698 C C . GLN A 1 87 ? -5.261 -5.319 12.423 1.00 91.44 87 GLN A C 1
ATOM 700 O O . GLN A 1 87 ? -4.277 -5.687 11.783 1.00 91.44 87 GLN A O 1
ATOM 705 N N . GLN A 1 88 ? -6.467 -5.870 12.260 1.00 92.50 88 GLN A N 1
ATOM 706 C CA . GLN A 1 88 ? -6.720 -6.946 11.303 1.00 92.50 88 GLN A CA 1
ATOM 707 C C . GLN A 1 88 ? -6.418 -6.509 9.864 1.00 92.50 88 GLN A C 1
ATOM 709 O O . GLN A 1 88 ? -5.726 -7.228 9.147 1.00 92.50 88 GLN A O 1
ATOM 714 N N . PHE A 1 89 ? -6.864 -5.314 9.470 1.00 91.38 89 PHE A N 1
ATOM 715 C CA . PHE A 1 89 ? -6.531 -4.714 8.174 1.00 91.38 89 PHE A CA 1
ATOM 716 C C . PHE A 1 89 ? -5.009 -4.625 7.973 1.00 91.38 89 PHE A C 1
ATOM 718 O O . PHE A 1 89 ? -4.466 -5.115 6.987 1.00 91.38 89 PHE A O 1
ATOM 725 N N . ILE A 1 90 ? -4.281 -4.095 8.962 1.00 90.62 90 ILE A N 1
ATOM 726 C CA . ILE A 1 90 ? -2.816 -3.986 8.897 1.00 90.62 90 ILE A CA 1
ATOM 727 C C . ILE A 1 90 ? -2.153 -5.367 8.752 1.00 90.62 90 ILE A C 1
ATOM 729 O O . ILE A 1 90 ? -1.180 -5.506 8.007 1.00 90.62 90 ILE A O 1
ATOM 733 N N . GLN A 1 91 ? -2.662 -6.404 9.428 1.00 90.12 91 GLN A N 1
ATOM 734 C CA . GLN A 1 91 ? -2.141 -7.768 9.266 1.00 90.12 91 GLN A CA 1
ATOM 735 C C . GLN A 1 91 ? -2.404 -8.326 7.864 1.00 90.12 91 GLN A C 1
ATOM 737 O O . GLN A 1 91 ? -1.508 -8.949 7.291 1.00 90.12 91 GLN A O 1
ATOM 742 N N . ASN A 1 92 ? -3.580 -8.068 7.288 1.00 90.00 92 ASN A N 1
ATOM 743 C CA . ASN A 1 92 ? -3.902 -8.476 5.921 1.00 90.00 92 ASN A CA 1
ATOM 744 C C . ASN A 1 92 ? -2.948 -7.817 4.915 1.00 90.00 92 ASN A C 1
ATOM 746 O O . ASN A 1 92 ? -2.308 -8.517 4.128 1.00 90.00 92 ASN A O 1
ATOM 750 N N . VAL A 1 93 ? -2.772 -6.493 5.003 1.00 91.56 93 VAL A N 1
ATOM 751 C CA . VAL A 1 93 ? -1.819 -5.730 4.176 1.00 91.56 93 VAL A CA 1
ATOM 752 C C . VAL A 1 93 ? -0.412 -6.316 4.295 1.00 91.56 93 VAL A C 1
ATOM 754 O O . VAL A 1 93 ? 0.246 -6.583 3.289 1.00 91.56 93 VAL A O 1
ATOM 757 N N . LYS A 1 94 ? 0.051 -6.582 5.523 1.00 88.19 94 LYS A N 1
ATOM 758 C CA . LYS A 1 94 ? 1.374 -7.166 5.773 1.00 88.19 94 LYS A CA 1
ATOM 759 C C . LYS A 1 94 ? 1.525 -8.548 5.137 1.00 88.19 94 LYS A C 1
ATOM 761 O O . LYS A 1 94 ? 2.572 -8.832 4.556 1.00 88.19 94 LYS A O 1
ATOM 766 N N . SER A 1 95 ? 0.506 -9.398 5.241 1.00 92.31 95 SER A N 1
ATOM 767 C CA . SER A 1 95 ? 0.515 -10.735 4.642 1.00 92.31 95 SER A CA 1
ATOM 768 C C . SER A 1 95 ? 0.621 -10.661 3.118 1.00 92.31 95 SER A C 1
ATOM 770 O O . SER A 1 95 ? 1.410 -11.388 2.516 1.00 92.31 95 SER A O 1
ATOM 772 N N . ILE A 1 96 ? -0.133 -9.756 2.489 1.00 90.38 96 ILE A N 1
ATOM 773 C CA . ILE A 1 96 ? -0.086 -9.546 1.036 1.00 90.38 96 ILE A CA 1
ATOM 774 C C . ILE A 1 96 ? 1.290 -9.020 0.623 1.00 90.38 96 ILE A C 1
ATOM 776 O O . ILE A 1 96 ? 1.893 -9.539 -0.314 1.00 90.38 96 ILE A O 1
ATOM 780 N N . LEU A 1 97 ? 1.836 -8.053 1.360 1.00 87.50 97 LEU A N 1
ATOM 781 C CA . LEU A 1 97 ? 3.164 -7.502 1.093 1.00 87.50 97 LEU A CA 1
ATOM 782 C C . LEU A 1 97 ? 4.262 -8.579 1.172 1.00 87.50 97 LEU A C 1
ATOM 784 O O . LEU A 1 97 ? 5.171 -8.623 0.340 1.00 87.50 97 LEU A O 1
ATOM 788 N N . GLN A 1 98 ? 4.173 -9.490 2.143 1.00 87.88 98 GLN A N 1
ATOM 789 C CA . GLN A 1 98 ? 5.093 -10.626 2.251 1.00 87.88 98 GLN A CA 1
ATOM 790 C C . GLN A 1 98 ? 4.977 -11.571 1.050 1.00 87.88 98 GLN A C 1
ATOM 792 O O . GLN A 1 98 ? 5.999 -11.983 0.503 1.00 87.88 98 GLN A O 1
ATOM 797 N N . ALA A 1 99 ? 3.758 -11.862 0.596 1.00 88.12 99 ALA A N 1
ATOM 798 C CA . ALA A 1 99 ? 3.538 -12.696 -0.582 1.00 88.12 99 ALA A CA 1
ATOM 799 C C . ALA A 1 99 ? 4.100 -12.049 -1.861 1.00 88.12 99 ALA A C 1
ATOM 801 O O . ALA A 1 99 ? 4.800 -12.712 -2.626 1.00 88.12 99 ALA A O 1
ATOM 802 N N . LEU A 1 100 ? 3.869 -10.747 -2.063 1.00 82.50 100 LEU A N 1
ATOM 803 C CA . LEU A 1 100 ? 4.389 -9.999 -3.214 1.00 82.50 100 LEU A CA 1
ATOM 804 C C . LEU A 1 100 ? 5.922 -9.974 -3.230 1.00 82.50 100 LEU A C 1
ATOM 806 O O . LEU A 1 100 ? 6.554 -10.239 -4.252 1.00 82.50 100 LEU A O 1
ATOM 810 N N . THR A 1 101 ? 6.543 -9.712 -2.080 1.00 79.06 101 THR A N 1
ATOM 811 C CA . THR A 1 101 ? 8.010 -9.697 -1.974 1.00 79.06 101 THR A CA 1
ATOM 812 C C . THR A 1 101 ? 8.621 -11.087 -2.156 1.00 79.06 101 THR A C 1
ATOM 814 O O . THR A 1 101 ? 9.686 -11.207 -2.766 1.00 79.06 101 THR A O 1
ATOM 817 N N . GLN A 1 102 ? 7.961 -12.146 -1.680 1.00 78.31 102 GLN A N 1
ATOM 818 C CA . GLN A 1 102 ? 8.394 -13.523 -1.914 1.00 78.31 102 GLN A CA 1
ATOM 819 C C . GLN A 1 102 ? 8.286 -13.911 -3.394 1.00 78.31 102 GLN A C 1
ATOM 821 O O . GLN A 1 102 ? 9.256 -14.431 -3.945 1.00 78.31 102 GLN A O 1
ATOM 826 N N . ALA A 1 103 ? 7.166 -13.606 -4.053 1.00 73.31 103 ALA A N 1
ATOM 827 C CA . ALA A 1 103 ? 6.980 -13.877 -5.477 1.00 73.31 103 ALA A CA 1
ATOM 828 C C . ALA A 1 103 ? 8.058 -13.188 -6.333 1.00 73.31 103 ALA A C 1
ATOM 830 O O . ALA A 1 103 ? 8.647 -13.814 -7.215 1.00 73.31 103 ALA A O 1
ATOM 831 N N . ASN A 1 104 ? 8.400 -11.937 -6.008 1.00 69.62 104 ASN A N 1
ATOM 832 C CA . ASN A 1 104 ? 9.469 -11.201 -6.689 1.00 69.62 104 ASN A CA 1
ATOM 833 C C . ASN A 1 104 ? 10.849 -11.850 -6.483 1.00 69.62 104 ASN A C 1
ATOM 835 O O . ASN A 1 104 ? 11.649 -11.919 -7.417 1.00 69.62 104 ASN A O 1
ATOM 839 N N . ARG A 1 105 ? 11.132 -12.382 -5.285 1.00 67.00 105 ARG A N 1
ATOM 840 C CA . ARG A 1 105 ? 12.371 -13.138 -5.023 1.00 67.00 105 ARG A CA 1
ATOM 841 C C . ARG A 1 105 ? 12.428 -14.434 -5.823 1.00 67.00 105 ARG A C 1
ATOM 843 O O . ARG A 1 105 ? 13.479 -14.765 -6.363 1.00 67.00 105 ARG A O 1
ATOM 850 N N . GLU A 1 106 ? 11.328 -15.174 -5.899 1.00 71.00 106 GLU A N 1
ATOM 851 C CA . GLU A 1 106 ? 11.261 -16.428 -6.655 1.00 71.00 106 GLU A CA 1
ATOM 852 C C . GLU A 1 106 ? 11.422 -16.192 -8.162 1.00 71.00 106 GLU A C 1
ATOM 854 O O . GLU A 1 106 ? 12.153 -16.938 -8.820 1.00 71.00 106 GLU A O 1
ATOM 859 N N . ALA A 1 107 ? 10.819 -15.122 -8.690 1.00 68.94 107 ALA A N 1
ATOM 860 C CA . ALA A 1 107 ? 11.008 -14.683 -10.070 1.00 68.94 107 ALA A CA 1
ATOM 861 C C . ALA A 1 107 ? 12.480 -14.340 -10.357 1.00 68.94 107 ALA A C 1
ATOM 863 O O . ALA A 1 107 ? 13.068 -14.913 -11.275 1.00 68.94 107 ALA A O 1
ATOM 864 N N . ALA A 1 108 ? 13.114 -13.527 -9.504 1.00 64.31 108 ALA A N 1
ATOM 865 C CA . ALA A 1 108 ? 14.529 -13.176 -9.639 1.00 64.31 108 ALA A CA 1
ATOM 866 C C . ALA A 1 108 ? 15.455 -14.409 -9.566 1.00 64.31 108 ALA A C 1
ATOM 868 O O . ALA A 1 108 ? 16.402 -14.547 -10.338 1.00 64.31 108 ALA A O 1
ATOM 869 N N . VAL A 1 109 ? 15.170 -15.365 -8.672 1.00 68.12 109 VAL A N 1
ATOM 870 C CA . VAL A 1 109 ? 15.936 -16.621 -8.574 1.00 68.12 109 VAL A CA 1
ATOM 871 C C . VAL A 1 109 ? 15.760 -17.493 -9.822 1.00 68.12 109 VAL A C 1
ATOM 873 O O . VAL A 1 109 ? 16.697 -18.191 -10.216 1.00 68.12 109 VAL A O 1
ATOM 876 N N . LYS A 1 110 ? 14.576 -17.490 -10.443 1.00 64.25 110 LYS A N 1
ATOM 877 C CA . LYS A 1 110 ? 14.310 -18.252 -11.669 1.00 64.25 110 LYS A CA 1
ATOM 878 C C . LYS A 1 110 ? 15.075 -17.682 -12.863 1.00 64.25 110 LYS A C 1
ATOM 880 O O . LYS A 1 110 ? 15.654 -18.468 -13.607 1.00 64.25 110 LYS A O 1
ATOM 885 N N . GLU A 1 111 ? 15.141 -16.360 -12.998 1.00 58.78 111 GLU A N 1
ATOM 886 C CA . GLU A 1 111 ? 15.954 -15.688 -14.023 1.00 58.78 111 GLU A CA 1
ATOM 887 C C . GLU A 1 111 ? 17.448 -16.004 -13.850 1.00 58.78 111 GLU A C 1
ATOM 889 O O . GLU A 1 111 ? 18.090 -16.481 -14.784 1.00 58.78 111 GLU A O 1
ATOM 894 N N . LEU A 1 112 ? 17.973 -15.920 -12.622 1.00 59.19 112 LEU A N 1
ATOM 895 C CA . LEU A 1 112 ? 19.370 -16.272 -12.316 1.00 59.19 112 LEU A CA 1
ATOM 896 C C . LEU A 1 112 ? 19.721 -17.745 -12.592 1.00 59.19 112 LEU A C 1
ATOM 898 O O . LEU A 1 112 ? 20.878 -18.078 -12.854 1.00 59.19 112 LEU A O 1
ATOM 902 N N . LYS A 1 113 ? 18.746 -18.658 -12.502 1.00 58.69 113 LYS A N 1
ATOM 903 C CA . LYS A 1 113 ? 18.939 -20.075 -12.854 1.00 58.69 113 LYS A CA 1
ATOM 904 C C . LYS A 1 113 ? 18.870 -20.320 -14.362 1.00 58.69 113 LYS A C 1
ATOM 906 O O . LYS A 1 113 ? 19.476 -21.288 -14.817 1.00 58.69 113 LYS A O 1
ATOM 911 N N . LEU A 1 114 ? 18.151 -19.480 -15.106 1.00 56.44 114 LEU A N 1
ATOM 912 C CA . LEU A 1 114 ? 18.036 -19.560 -16.563 1.00 56.44 114 LEU A CA 1
ATOM 913 C C . LEU A 1 114 ? 19.302 -19.029 -17.260 1.00 56.44 114 LEU A C 1
ATOM 915 O O . LEU A 1 114 ? 19.714 -19.588 -18.271 1.00 56.44 114 LEU A O 1
ATOM 919 N N . ASP A 1 115 ? 19.961 -18.034 -16.661 1.00 50.62 115 ASP A N 1
ATOM 920 C CA . ASP A 1 115 ? 21.197 -17.414 -17.163 1.00 50.62 115 ASP A CA 1
ATOM 921 C C . ASP A 1 115 ? 22.488 -18.177 -16.834 1.00 50.62 115 ASP A C 1
ATOM 923 O O . ASP A 1 115 ? 23.586 -17.713 -17.140 1.00 50.62 115 ASP A O 1
ATOM 927 N N . ARG A 1 116 ? 22.415 -19.369 -16.227 1.00 48.62 116 ARG A N 1
ATOM 928 C CA . ARG A 1 116 ? 23.605 -20.218 -16.104 1.00 48.62 116 ARG A CA 1
ATOM 929 C C . ARG A 1 116 ? 23.853 -20.860 -17.479 1.00 48.62 116 ARG A C 1
ATOM 931 O O . ARG A 1 116 ? 23.117 -21.790 -17.819 1.00 48.62 116 ARG A O 1
ATOM 938 N N . PRO A 1 117 ? 24.869 -20.443 -18.270 1.00 46.69 117 PRO A N 1
ATOM 939 C CA . PRO A 1 117 ? 25.175 -21.145 -19.505 1.00 46.69 117 PRO A CA 1
ATOM 940 C C . PRO A 1 117 ? 25.489 -22.588 -19.130 1.00 46.69 117 PRO A C 1
ATOM 942 O O . PRO A 1 117 ? 26.306 -22.841 -18.236 1.00 46.69 117 PRO A O 1
ATOM 945 N N . ALA A 1 118 ? 24.806 -23.531 -19.783 1.00 54.41 118 ALA A N 1
ATOM 946 C CA . ALA A 1 118 ? 25.207 -24.925 -19.780 1.00 54.41 118 ALA A CA 1
ATOM 947 C C . ALA A 1 118 ? 26.708 -24.935 -20.073 1.00 54.41 118 ALA A C 1
ATOM 949 O O . ALA A 1 118 ? 27.143 -24.524 -21.150 1.00 54.41 118 ALA A O 1
ATOM 950 N N . SER A 1 119 ? 27.504 -25.285 -19.064 1.00 55.34 119 SER A N 1
ATOM 951 C CA . SER A 1 119 ? 28.946 -25.387 -19.211 1.00 55.34 119 SER A CA 1
ATOM 952 C C . SER A 1 119 ? 29.169 -26.352 -20.365 1.00 55.34 119 SER A C 1
ATOM 954 O O . SER A 1 119 ? 28.725 -27.499 -20.311 1.00 55.34 119 SER A O 1
ATOM 956 N N . LEU A 1 120 ? 29.766 -25.828 -21.438 1.00 60.81 120 LEU A N 1
ATOM 957 C CA . LEU A 1 120 ? 30.091 -26.572 -22.646 1.00 60.81 120 LEU A CA 1
ATOM 958 C C . LEU A 1 120 ? 30.710 -27.918 -22.249 1.00 60.81 120 LEU A C 1
ATOM 960 O O . LEU A 1 120 ? 31.589 -27.933 -21.377 1.00 60.81 120 LEU A O 1
ATOM 964 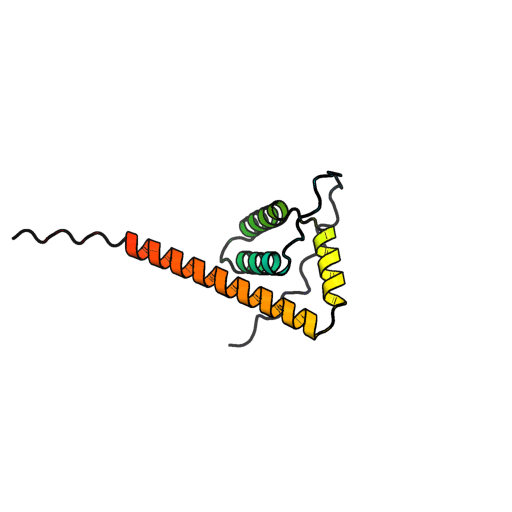N N . PRO A 1 121 ? 30.279 -29.039 -22.855 1.00 54.06 121 PRO A N 1
ATOM 965 C CA . PRO A 1 121 ? 30.907 -30.319 -22.584 1.00 54.06 121 PRO A CA 1
ATOM 966 C C . PRO A 1 121 ? 32.396 -30.172 -22.891 1.00 54.06 121 PRO A C 1
ATOM 968 O O . PRO A 1 121 ? 32.773 -29.789 -24.002 1.00 54.06 121 PRO A O 1
ATOM 971 N N . ARG A 1 122 ? 33.250 -30.434 -21.892 1.00 54.31 122 ARG A N 1
ATOM 972 C CA . ARG A 1 122 ? 34.689 -30.563 -22.123 1.00 54.31 122 ARG A CA 1
ATOM 973 C C . ARG A 1 122 ? 34.858 -31.695 -23.129 1.00 54.31 122 ARG A C 1
ATOM 975 O O . ARG A 1 122 ? 34.595 -32.852 -22.808 1.00 54.31 122 ARG A O 1
ATOM 982 N N . LYS A 1 123 ? 35.195 -31.325 -24.362 1.00 49.00 123 LYS A N 1
ATOM 983 C CA . LYS A 1 123 ? 35.510 -32.269 -25.427 1.00 49.00 123 LYS A CA 1
ATOM 984 C C . LYS A 1 123 ? 36.768 -33.051 -24.994 1.00 49.00 123 LYS A C 1
ATOM 986 O O . LYS A 1 123 ? 37.658 -32.412 -24.427 1.00 49.00 123 LYS A O 1
ATOM 991 N N . PRO A 1 124 ? 36.785 -34.384 -25.166 1.00 62.72 124 PRO A N 1
ATOM 992 C CA . PRO A 1 124 ? 37.886 -35.250 -24.739 1.00 62.72 124 PRO A CA 1
ATOM 993 C C . PRO A 1 124 ? 39.206 -34.924 -25.439 1.00 62.72 124 PRO A C 1
ATOM 995 O O . PRO A 1 124 ? 39.156 -34.423 -26.589 1.00 62.72 124 PRO A O 1
#

pLDDT: mean 73.14, std 19.76, range [33.81, 94.75]